Protein AF-A0A935W1E1-F1 (afdb_monomer)

Mean predicted aligned error: 4.38 Å

Secondary structure (DSSP, 8-state):
-EETTTEEEEEEEEES-GGG-EEEEEETTTEEEEEEGGGS-PBP-

Sequence (45 aa):
MRHPVFGRGQVLAVIGTDLNQKLRIKFERAGVKTVMVRFANLELA

Structure (mmCIF, N/CA/C/O backbone):
data_AF-A0A935W1E1-F1
#
_entry.id   AF-A0A935W1E1-F1
#
loop_
_atom_site.group_PDB
_atom_site.id
_atom_site.type_symbol
_atom_site.label_atom_id
_atom_site.label_alt_id
_atom_site.label_comp_id
_atom_site.label_asym_id
_atom_site.label_entity_id
_atom_site.label_seq_id
_atom_site.pdbx_PDB_ins_code
_atom_site.Cartn_x
_atom_site.Cartn_y
_atom_site.Cartn_z
_atom_site.occupancy
_atom_site.B_iso_or_equiv
_atom_site.auth_seq_id
_atom_site.auth_comp_id
_atom_site.auth_asym_id
_atom_site.auth_atom_id
_atom_site.pdbx_PDB_model_num
ATOM 1 N N . MET A 1 1 ? 0.511 -9.820 6.542 1.00 79.75 1 MET A N 1
ATOM 2 C CA . MET A 1 1 ? 1.607 -8.878 6.871 1.00 79.75 1 MET A CA 1
ATOM 3 C C . MET A 1 1 ? 1.130 -7.870 7.904 1.00 79.75 1 MET A C 1
ATOM 5 O O . MET A 1 1 ? -0.047 -7.507 7.869 1.00 79.75 1 MET A O 1
ATOM 9 N N . ARG A 1 2 ? 2.003 -7.410 8.805 1.00 81.81 2 ARG A N 1
ATOM 10 C CA . ARG A 1 2 ? 1.655 -6.423 9.842 1.00 81.81 2 ARG A CA 1
ATOM 11 C C . ARG A 1 2 ? 2.507 -5.161 9.696 1.00 81.81 2 ARG A C 1
ATOM 13 O O . ARG A 1 2 ? 3.716 -5.254 9.542 1.00 81.81 2 ARG A O 1
ATOM 20 N N . HIS A 1 3 ? 1.862 -3.996 9.754 1.00 81.12 3 HIS A N 1
ATOM 21 C CA . HIS A 1 3 ? 2.514 -2.687 9.820 1.00 81.12 3 HIS A CA 1
ATOM 22 C C . HIS A 1 3 ? 2.209 -2.033 11.177 1.00 81.12 3 HIS A C 1
ATOM 24 O O . HIS A 1 3 ? 1.042 -2.036 11.583 1.00 81.12 3 HIS A O 1
ATOM 30 N N . PRO A 1 4 ? 3.188 -1.428 11.872 1.00 80.19 4 PRO A N 1
ATOM 31 C CA . PRO A 1 4 ? 2.979 -0.865 13.210 1.00 80.19 4 PRO A CA 1
ATOM 32 C C . PRO A 1 4 ? 1.904 0.235 13.247 1.00 80.19 4 PRO A C 1
ATOM 34 O O . PRO A 1 4 ? 1.143 0.310 14.204 1.00 80.19 4 PRO A O 1
ATOM 37 N N . VAL A 1 5 ? 1.781 1.035 12.180 1.00 84.69 5 VAL A N 1
ATOM 38 C CA . VAL A 1 5 ? 0.785 2.126 12.087 1.00 84.69 5 VAL A CA 1
ATOM 39 C C . VAL A 1 5 ? -0.553 1.670 11.493 1.00 84.69 5 VAL A C 1
ATOM 41 O O . VAL A 1 5 ? -1.604 2.187 11.854 1.00 84.69 5 VAL A O 1
ATOM 44 N N . PHE A 1 6 ? -0.538 0.712 10.562 1.00 84.25 6 PHE A N 1
ATOM 45 C CA . PHE A 1 6 ? -1.720 0.390 9.745 1.00 84.25 6 PHE A CA 1
ATOM 46 C C . PHE A 1 6 ? -2.370 -0.947 10.118 1.00 84.25 6 PHE A C 1
ATOM 48 O O . PHE A 1 6 ? -3.455 -1.262 9.630 1.00 84.25 6 PHE A O 1
ATOM 55 N N . GLY A 1 7 ? -1.744 -1.713 11.014 1.00 86.75 7 GLY A N 1
ATOM 56 C CA . GLY A 1 7 ? -2.236 -3.005 11.469 1.00 86.75 7 GLY A CA 1
ATOM 57 C C . GLY A 1 7 ? -1.994 -4.119 10.454 1.00 86.75 7 GLY A C 1
ATOM 58 O O . GLY A 1 7 ? -1.021 -4.098 9.694 1.00 86.75 7 GLY A O 1
ATOM 59 N N . ARG A 1 8 ? -2.866 -5.129 10.476 1.00 90.94 8 ARG A N 1
ATOM 60 C CA . ARG A 1 8 ? -2.814 -6.258 9.543 1.00 90.94 8 ARG A CA 1
ATOM 61 C C . ARG A 1 8 ? -3.288 -5.829 8.158 1.00 90.94 8 ARG A C 1
ATOM 63 O O . ARG A 1 8 ? -4.227 -5.043 8.013 1.00 90.94 8 ARG A O 1
ATOM 70 N N . GLY A 1 9 ? -2.612 -6.347 7.141 1.00 92.06 9 GLY A N 1
ATOM 71 C CA . GLY A 1 9 ? -2.960 -6.101 5.753 1.00 92.06 9 GLY A CA 1
ATOM 72 C C . GLY A 1 9 ? -2.621 -7.263 4.829 1.00 92.06 9 GLY A C 1
ATOM 73 O O . GLY A 1 9 ? -1.730 -8.078 5.108 1.00 92.06 9 GLY A O 1
ATOM 74 N N . GLN A 1 10 ? -3.347 -7.295 3.714 1.00 91.94 10 GLN A N 1
ATOM 75 C CA . GLN A 1 10 ? -3.164 -8.226 2.608 1.00 91.94 10 GLN A CA 1
ATOM 76 C C . GLN A 1 10 ? -2.536 -7.495 1.420 1.00 91.94 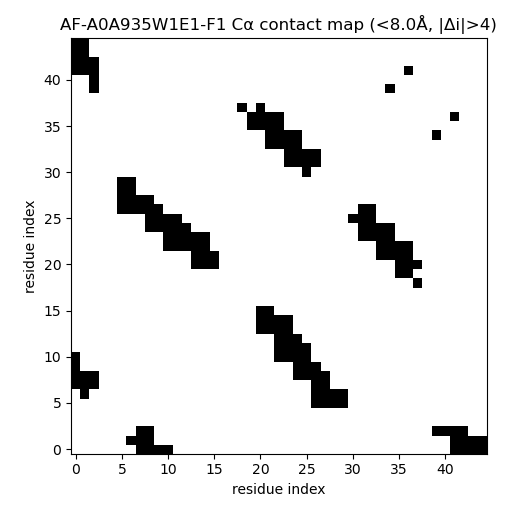10 GLN A C 1
ATOM 78 O O . GLN A 1 10 ? -2.997 -6.423 1.017 1.00 91.94 10 GLN A O 1
ATOM 83 N N . VAL A 1 11 ? -1.474 -8.072 0.859 1.00 91.38 11 VAL A N 1
ATOM 84 C CA . VAL A 1 11 ? -0.855 -7.559 -0.366 1.00 91.38 11 VAL A CA 1
ATOM 85 C C . VAL A 1 11 ? -1.806 -7.815 -1.532 1.00 91.38 11 VAL A C 1
ATOM 87 O O . VAL A 1 11 ? -2.249 -8.938 -1.741 1.00 91.38 11 VAL A O 1
ATOM 90 N N . LEU A 1 12 ? -2.119 -6.763 -2.282 1.00 93.94 12 LEU A N 1
ATOM 91 C CA . LEU A 1 12 ? -2.950 -6.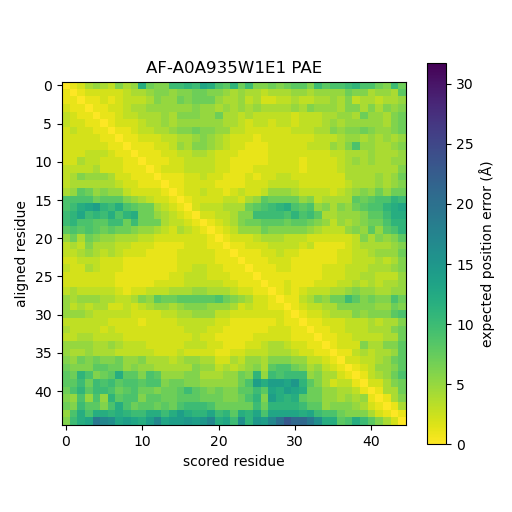815 -3.483 1.00 93.94 12 LEU A CA 1
ATOM 92 C C . LEU A 1 12 ? -2.114 -6.841 -4.762 1.00 93.94 12 LEU A C 1
ATOM 94 O O . LEU A 1 12 ? -2.529 -7.434 -5.749 1.00 93.94 12 LEU A O 1
ATOM 98 N N . ALA A 1 13 ? -0.981 -6.137 -4.773 1.00 92.31 13 ALA A N 1
ATOM 99 C CA . ALA A 1 13 ? -0.109 -6.068 -5.939 1.00 92.31 13 ALA A CA 1
ATOM 100 C C . ALA A 1 13 ? 1.334 -5.756 -5.545 1.00 92.31 13 ALA A C 1
ATOM 102 O O . ALA A 1 13 ? 1.583 -4.999 -4.600 1.00 92.31 1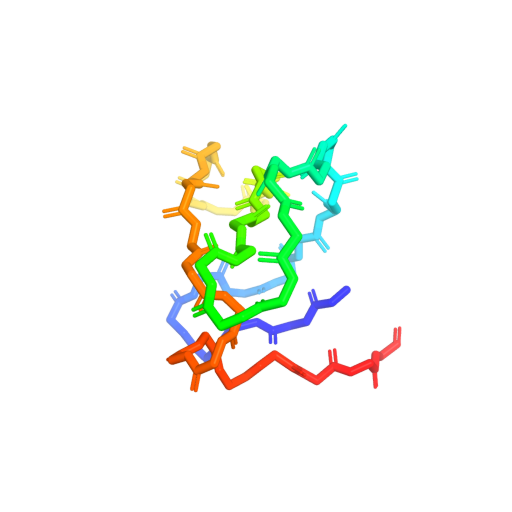3 ALA A O 1
ATOM 103 N N . VAL A 1 14 ? 2.258 -6.290 -6.337 1.00 91.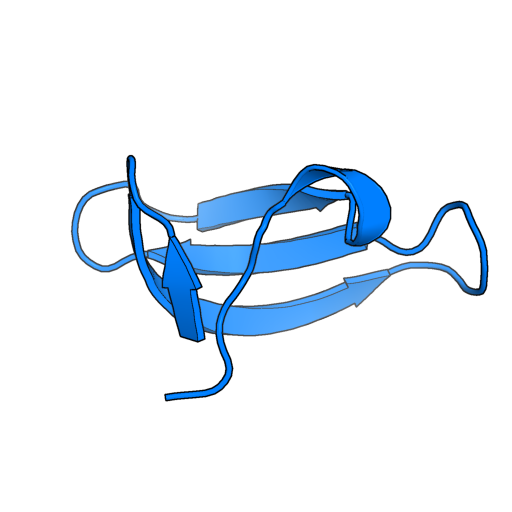69 14 VAL A N 1
ATOM 104 C CA . VAL A 1 14 ? 3.674 -5.924 -6.358 1.00 91.69 14 VAL A CA 1
ATOM 105 C C . VAL A 1 14 ? 3.908 -5.050 -7.585 1.00 91.69 14 VAL A C 1
ATOM 107 O O . VAL A 1 14 ? 3.454 -5.388 -8.675 1.00 91.69 14 VAL A O 1
ATOM 110 N N . ILE A 1 15 ? 4.576 -3.913 -7.410 1.00 92.88 15 ILE A N 1
ATOM 111 C CA . ILE A 1 15 ? 4.812 -2.940 -8.478 1.00 92.88 15 ILE A CA 1
ATOM 112 C C . ILE A 1 15 ? 6.306 -2.631 -8.541 1.00 92.88 15 ILE A C 1
ATOM 114 O O . ILE A 1 15 ? 6.884 -2.183 -7.549 1.00 92.88 15 ILE A O 1
ATOM 118 N N . GLY A 1 16 ? 6.897 -2.808 -9.723 1.00 88.94 16 GLY A N 1
ATOM 119 C CA . GLY A 1 16 ? 8.329 -2.616 -9.955 1.00 88.94 16 GLY A CA 1
ATOM 120 C C . GLY A 1 16 ? 9.190 -3.742 -9.377 1.00 88.94 16 GLY A C 1
ATOM 121 O O . GLY A 1 16 ? 8.681 -4.694 -8.787 1.00 88.94 16 GLY A O 1
ATOM 122 N N . THR A 1 17 ? 10.501 -3.611 -9.555 1.00 83.31 17 THR A N 1
ATOM 123 C CA . THR A 1 17 ? 11.511 -4.568 -9.087 1.00 83.31 17 THR A CA 1
ATOM 124 C C . THR A 1 17 ? 12.553 -3.870 -8.211 1.00 83.31 17 THR A C 1
ATOM 126 O O . THR A 1 17 ? 12.635 -2.635 -8.166 1.00 83.31 17 THR A O 1
ATOM 129 N N . ASP A 1 18 ? 13.336 -4.675 -7.496 1.00 83.31 18 ASP A N 1
ATOM 130 C CA . ASP A 1 18 ? 14.530 -4.248 -6.764 1.00 83.31 18 ASP A CA 1
ATOM 131 C C . ASP A 1 18 ? 14.265 -3.118 -5.751 1.00 83.31 18 ASP A C 1
ATOM 133 O O . ASP A 1 18 ? 13.270 -3.105 -5.024 1.00 83.31 18 ASP A O 1
ATOM 137 N N . LEU A 1 19 ? 15.168 -2.137 -5.682 1.00 82.19 19 LEU A N 1
ATOM 138 C CA . LEU A 1 19 ? 15.170 -1.068 -4.680 1.00 82.19 19 LEU A CA 1
ATOM 139 C C . LEU A 1 19 ? 13.948 -0.139 -4.740 1.00 82.19 19 LEU A C 1
ATOM 141 O O . LEU A 1 19 ? 13.697 0.599 -3.785 1.00 82.19 19 LEU A O 1
ATOM 145 N N . ASN A 1 20 ? 13.200 -0.165 -5.844 1.00 86.25 20 ASN A N 1
ATOM 146 C CA . ASN A 1 20 ? 12.017 0.664 -6.055 1.00 86.25 20 ASN A CA 1
ATOM 147 C C . ASN A 1 20 ? 10.710 -0.132 -5.975 1.00 86.25 20 ASN A C 1
ATOM 149 O O . ASN A 1 20 ? 9.648 0.422 -6.273 1.00 86.25 20 ASN A O 1
ATOM 153 N N . GLN A 1 21 ? 10.772 -1.396 -5.548 1.00 91.25 21 GLN A N 1
ATOM 154 C CA . GLN A 1 21 ? 9.600 -2.240 -5.386 1.00 91.25 21 GLN A CA 1
ATOM 155 C C . GLN A 1 21 ? 8.616 -1.632 -4.376 1.00 91.25 21 GLN A C 1
ATOM 157 O O . GLN A 1 21 ? 8.957 -1.257 -3.245 1.00 91.25 21 GLN A O 1
ATOM 162 N N . LYS A 1 22 ? 7.356 -1.546 -4.797 1.00 93.19 22 LYS A N 1
ATOM 163 C CA . LYS A 1 22 ? 6.231 -1.071 -3.990 1.00 93.19 22 LYS A CA 1
ATOM 164 C C . LYS A 1 22 ? 5.201 -2.179 -3.837 1.0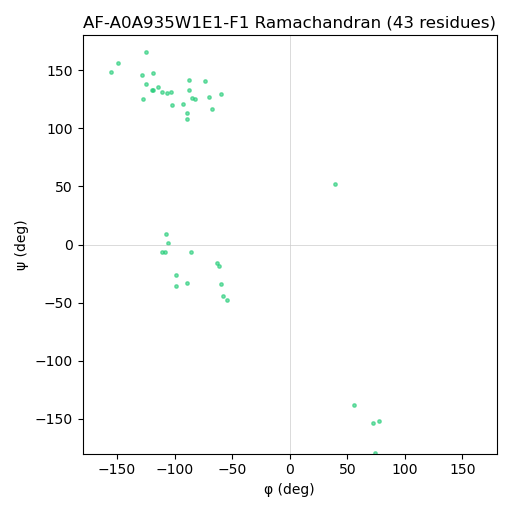0 93.19 22 LYS A C 1
ATOM 166 O O . LYS A 1 22 ? 4.974 -2.966 -4.752 1.00 93.19 22 LYS A O 1
ATOM 171 N N . LEU A 1 23 ? 4.533 -2.192 -2.692 1.00 92.19 23 LEU A N 1
ATOM 172 C CA . LEU A 1 23 ? 3.386 -3.046 -2.425 1.00 92.19 23 LEU A CA 1
ATOM 173 C C . LEU A 1 23 ? 2.139 -2.189 -2.331 1.00 92.19 23 LEU A C 1
ATOM 175 O O . LEU A 1 23 ? 2.106 -1.204 -1.589 1.00 92.19 23 LEU A O 1
ATOM 179 N N . ARG A 1 24 ? 1.094 -2.594 -3.048 1.00 94.38 24 ARG A N 1
ATOM 180 C CA . ARG A 1 24 ? -0.259 -2.110 -2.798 1.00 94.38 24 ARG A CA 1
ATOM 181 C C . ARG A 1 24 ? -0.893 -3.047 -1.780 1.00 94.38 24 ARG A C 1
ATOM 183 O O . ARG A 1 24 ? -1.100 -4.214 -2.089 1.00 94.38 24 ARG A O 1
ATOM 190 N N . ILE A 1 25 ? -1.176 -2.562 -0.578 1.00 93.31 25 ILE A N 1
ATOM 191 C CA . ILE A 1 25 ? -1.675 -3.364 0.546 1.00 93.31 25 ILE A CA 1
ATOM 192 C C . ILE A 1 25 ? -3.053 -2.846 0.952 1.00 93.31 25 ILE A C 1
ATOM 194 O O . ILE A 1 25 ? -3.232 -1.639 1.117 1.00 93.31 25 ILE A O 1
ATOM 198 N N . LYS A 1 26 ? -4.025 -3.746 1.131 1.00 93.56 26 LYS A N 1
ATOM 199 C CA . LYS A 1 26 ? -5.285 -3.441 1.818 1.00 93.56 26 LYS A CA 1
ATOM 200 C C . LYS A 1 26 ? -5.098 -3.717 3.304 1.00 93.56 26 LYS A C 1
ATOM 202 O O . LYS A 1 26 ? -5.013 -4.870 3.715 1.00 93.56 26 LYS A O 1
ATOM 207 N N . PHE A 1 27 ? -5.033 -2.654 4.090 1.00 92.75 27 PHE A N 1
ATOM 208 C CA . PHE A 1 27 ? -5.055 -2.709 5.545 1.00 92.75 27 PHE A CA 1
ATOM 209 C C . PHE A 1 27 ? -6.497 -2.699 6.049 1.00 92.75 27 PHE A C 1
ATOM 211 O O . PHE A 1 27 ? -7.334 -1.966 5.513 1.00 92.75 27 PHE A O 1
ATOM 218 N N . GLU A 1 28 ? -6.775 -3.472 7.100 1.00 89.62 28 GLU A N 1
ATOM 219 C CA . GLU A 1 28 ? -8.122 -3.596 7.679 1.00 89.62 28 GLU A CA 1
ATOM 220 C C . GLU A 1 28 ? -8.677 -2.238 8.129 1.00 89.62 28 GLU A C 1
ATOM 222 O O . GLU A 1 28 ? -9.815 -1.897 7.823 1.00 89.62 28 GLU A O 1
ATOM 227 N N . ARG A 1 29 ? -7.848 -1.427 8.803 1.00 88.81 29 ARG A N 1
ATOM 228 C CA . ARG A 1 29 ? -8.266 -0.138 9.386 1.00 88.81 29 ARG A CA 1
ATOM 229 C C . ARG A 1 29 ? -7.903 1.077 8.531 1.00 88.81 29 ARG A C 1
AT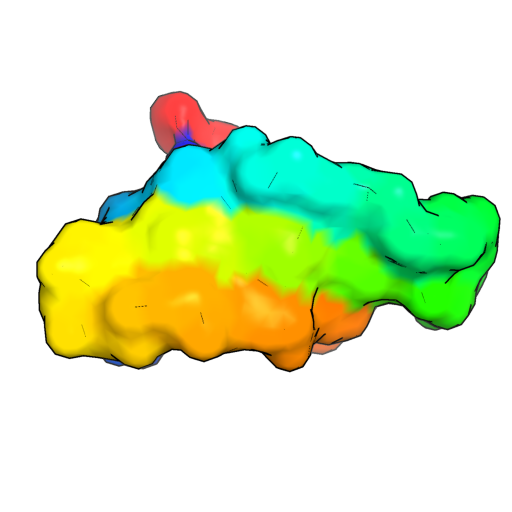OM 231 O O . ARG A 1 29 ? -8.563 2.102 8.624 1.00 88.81 29 ARG A O 1
ATOM 238 N N . ALA A 1 30 ? -6.856 0.977 7.709 1.00 89.69 30 ALA A N 1
ATOM 239 C CA . ALA A 1 30 ? -6.287 2.118 6.979 1.00 89.69 30 ALA A CA 1
ATOM 240 C C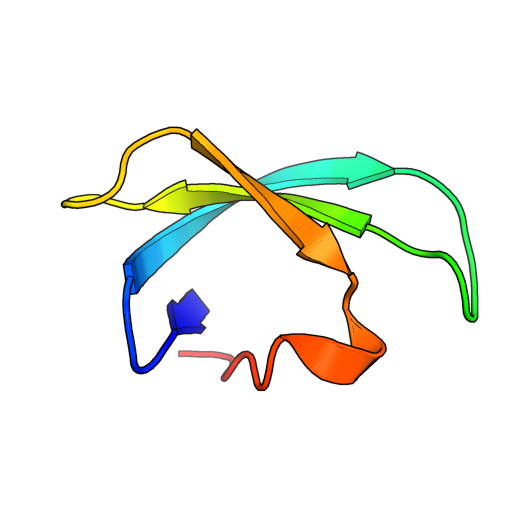 . ALA A 1 30 ? -6.609 2.131 5.471 1.00 89.69 30 ALA A C 1
ATOM 242 O O . ALA A 1 30 ? -6.163 3.028 4.749 1.00 89.69 30 ALA A O 1
ATOM 243 N N . GLY A 1 31 ? -7.371 1.148 4.982 1.00 93.69 31 GLY A N 1
ATOM 244 C CA . GLY A 1 31 ? -7.740 1.048 3.573 1.00 93.69 31 GLY A CA 1
ATOM 245 C C . GLY A 1 31 ? -6.573 0.626 2.677 1.00 93.69 31 GLY A C 1
ATOM 246 O O . GLY A 1 31 ? -5.675 -0.094 3.103 1.00 93.69 31 GLY A O 1
ATOM 247 N N . VAL A 1 32 ? -6.613 1.015 1.399 1.00 94.88 32 VAL A N 1
ATOM 248 C CA . VAL A 1 32 ? -5.554 0.662 0.439 1.00 94.88 32 VAL A CA 1
ATOM 249 C C . VAL A 1 32 ? -4.419 1.678 0.531 1.00 94.88 32 VAL A C 1
ATOM 251 O O . VAL A 1 32 ? -4.647 2.878 0.387 1.00 94.88 32 VAL A O 1
ATOM 254 N N . LYS A 1 33 ? -3.192 1.202 0.743 1.00 93.50 33 LYS A N 1
ATOM 255 C CA . LYS A 1 33 ? -1.978 2.024 0.760 1.00 93.50 33 LYS A CA 1
ATOM 256 C C . LYS A 1 33 ? -0.922 1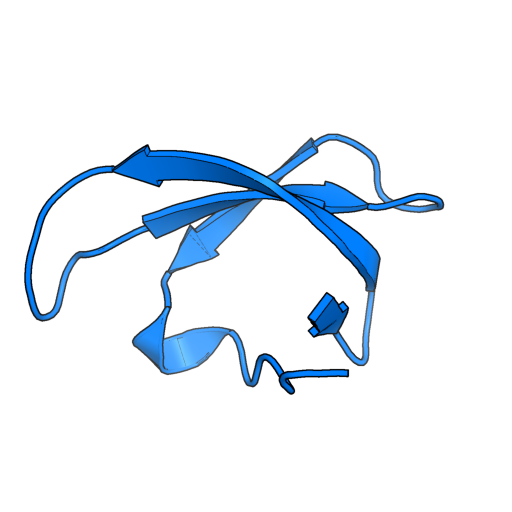.437 -0.162 1.00 93.50 33 LYS A C 1
ATOM 258 O O . LYS A 1 33 ? -0.795 0.221 -0.280 1.00 93.50 33 LYS A O 1
ATOM 263 N N . THR A 1 34 ? -0.145 2.320 -0.774 1.00 92.38 34 THR A N 1
ATOM 264 C CA . THR A 1 34 ? 1.059 1.948 -1.514 1.00 92.38 34 THR A CA 1
ATOM 265 C C . THR A 1 34 ? 2.264 2.256 -0.642 1.00 92.38 34 THR A C 1
ATOM 267 O O . THR A 1 34 ? 2.463 3.406 -0.258 1.00 92.38 34 THR A O 1
ATOM 270 N N . VAL A 1 35 ? 3.058 1.238 -0.327 1.00 87.44 35 VAL A N 1
ATOM 271 C CA . VAL A 1 35 ? 4.252 1.349 0.520 1.00 87.44 35 VAL A CA 1
ATOM 272 C C . VAL A 1 35 ? 5.467 0.810 -0.218 1.00 87.44 35 VAL A C 1
ATOM 274 O O . VAL A 1 35 ? 5.388 -0.203 -0.907 1.00 87.44 35 VAL A O 1
ATOM 277 N N . MET A 1 36 ? 6.596 1.504 -0.100 1.00 88.38 36 MET A N 1
ATOM 278 C CA . MET A 1 36 ? 7.865 1.058 -0.674 1.00 88.38 36 MET A CA 1
ATOM 279 C C . MET A 1 36 ? 8.513 0.042 0.271 1.00 88.38 36 MET A C 1
ATOM 281 O O . MET A 1 36 ? 8.706 0.351 1.445 1.00 88.38 36 MET A O 1
ATOM 285 N N . VAL A 1 37 ? 8.843 -1.151 -0.236 1.00 83.31 37 VAL A N 1
ATOM 286 C CA . VAL A 1 37 ? 9.197 -2.326 0.589 1.00 83.31 37 VAL A CA 1
ATOM 287 C C . VAL A 1 37 ? 10.324 -2.021 1.574 1.00 83.31 37 VAL A C 1
ATOM 289 O O . VAL A 1 37 ? 10.171 -2.270 2.767 1.00 83.31 37 VAL A O 1
ATOM 292 N N . ARG A 1 38 ? 11.410 -1.395 1.103 1.00 81.81 38 ARG A N 1
ATOM 293 C CA . ARG A 1 38 ? 12.606 -1.092 1.913 1.00 81.81 38 ARG A CA 1
ATOM 294 C C . ARG A 1 38 ? 12.367 -0.171 3.115 1.00 81.81 38 ARG A C 1
ATOM 296 O O . ARG A 1 38 ? 13.203 -0.116 4.003 1.00 81.81 38 ARG A O 1
ATOM 303 N N . PHE A 1 39 ? 11.257 0.566 3.132 1.00 77.94 39 PHE A N 1
ATOM 304 C CA . PHE A 1 39 ? 10.915 1.492 4.218 1.00 77.94 39 PHE A CA 1
ATOM 305 C C . PHE A 1 39 ? 9.716 1.027 5.040 1.00 77.94 39 PHE A C 1
ATOM 307 O O . PHE A 1 39 ? 9.352 1.672 6.017 1.00 77.94 39 PHE A O 1
ATOM 314 N N . ALA A 1 40 ? 9.058 -0.054 4.626 1.00 71.62 40 ALA A N 1
ATOM 315 C CA . ALA A 1 40 ? 7.752 -0.399 5.154 1.00 71.62 40 ALA A CA 1
ATOM 316 C C . ALA A 1 40 ? 7.808 -1.217 6.459 1.00 71.62 40 ALA A C 1
ATOM 318 O O . ALA A 1 40 ? 6.750 -1.432 7.042 1.00 71.62 40 ALA A O 1
ATOM 319 N N . ASN A 1 41 ? 8.994 -1.652 6.924 1.00 70.88 41 ASN A N 1
ATOM 320 C CA . ASN A 1 41 ? 9.187 -2.471 8.140 1.00 70.88 41 ASN A CA 1
ATOM 321 C C . ASN A 1 41 ? 8.094 -3.535 8.302 1.00 70.88 41 ASN A C 1
ATOM 323 O O . ASN A 1 41 ? 7.382 -3.590 9.304 1.00 70.88 41 ASN A O 1
ATOM 327 N N . LEU A 1 42 ? 7.888 -4.315 7.244 1.00 70.38 42 LEU A N 1
ATOM 328 C CA . LEU A 1 42 ? 6.783 -5.247 7.185 1.00 70.38 42 LEU A CA 1
ATOM 329 C C . LEU A 1 42 ? 7.226 -6.616 7.697 1.00 70.38 42 LEU A C 1
ATOM 331 O O . LEU A 1 42 ? 8.116 -7.236 7.119 1.00 70.38 42 LEU A O 1
ATOM 335 N N . GLU A 1 43 ? 6.560 -7.110 8.736 1.00 73.75 43 GLU A N 1
ATOM 336 C CA . GLU A 1 43 ? 6.795 -8.457 9.257 1.00 73.75 43 GLU A CA 1
ATOM 337 C C . GLU A 1 43 ? 5.919 -9.486 8.525 1.00 73.75 43 GLU A C 1
ATOM 339 O O . GLU A 1 43 ? 4.704 -9.287 8.333 1.00 73.75 43 GLU A O 1
ATOM 344 N N . LEU A 1 44 ? 6.548 -10.594 8.117 1.00 67.12 44 LEU A N 1
ATOM 345 C CA . LEU A 1 44 ? 5.852 -11.827 7.753 1.00 67.12 44 LEU A CA 1
ATOM 346 C C . LEU A 1 44 ? 5.233 -12.393 9.035 1.00 67.12 44 LEU A C 1
ATOM 348 O O . LEU A 1 44 ? 5.940 -12.692 9.991 1.00 67.12 44 LEU A O 1
ATOM 352 N N . ALA A 1 45 ? 3.907 -12.462 9.048 1.00 58.44 45 ALA A N 1
ATOM 353 C CA . ALA A 1 45 ? 3.088 -12.965 10.142 1.00 58.44 45 ALA A CA 1
ATOM 354 C C . ALA A 1 45 ? 2.167 -14.045 9.594 1.00 58.44 45 ALA A C 1
ATOM 356 O O . ALA A 1 45 ? 1.745 -13.867 8.421 1.00 58.44 45 ALA A O 1
#

Radius of gyration: 9.69 Å; Cα contacts (8 Å, |Δi|>4): 88; chains: 1; bounding box: 23×15×23 Å

Nearest PDB structures (foldseek):
  7egs-assembly1_B  TM=9.861E-01  e=1.900E-02  Escherichia coli K-12
  6yi2-assembly1_A  TM=9.263E-01  e=1.005E-02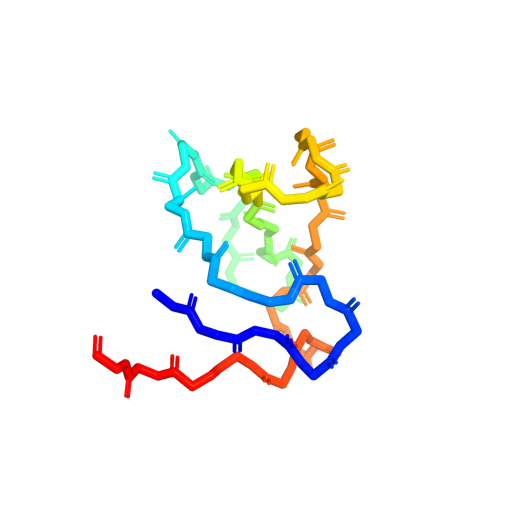  Escherichia coli
  9dqs-assembly1_A  TM=9.210E-01  e=2.300E-02  Mycolicibacterium smegmatis MC2 155
  9dqs-assembly5_E  TM=9.163E-01  e=3.370E-02  Mycolicibacterium smegmatis MC2 155
  1b9m-assembly1_A  TM=5.468E-01  e=1.988E+00  Escherichia coli

Foldseek 3Di:
DQFPVQGDWDFPDWDDDDQQIWTFIQGPRPGTDIGRPVPRPDDDD

Solvent-accessible surface area (backbone atoms only — not comparable to full-atom values): 2674 Å² total; per-residue (Å²): 64,40,30,96,89,44,42,53,32,48,81,76,45,80,42,77,61,77,97,67,23,28,36,35,28,44,21,81,81,64,42,76,46,79,42,46,56,94,77,48,74,67,43,91,111

pLDDT: mean 85.87, std 8.33, range [58.44, 94.88]